Protein AF-F9PS25-F1 (afdb_monomer_lite)

Sequence (104 aa):
MNAFPEKNFTFAAVLFGFSLFFYLVVLVNLPKLLKLKFSPGFSGFTFPLVISAIATKLFNGYVTKLYGANSALKLLVNFQEILATLIVLYVFIGYMKFLFEKEN

Secondary structure (DSSP, 8-state):
--SSSS--HHHHHHHHHHHHHHHHHHHHHHHHHHTSPP-GGGGGGHHHHHHHHHHHHHHHHHHHHHH---HHHHHHHHHHHHHHHHHHHHHHHHHHHHHHS---

pLDDT: mean 88.05, std 10.13, range [42.16, 96.56]

Structure (mmCIF, N/CA/C/O backbone):
data_AF-F9PS25-F1
#
_entry.id   AF-F9PS25-F1
#
loop_
_atom_site.group_PDB
_atom_site.id
_atom_site.type_symbol
_atom_site.label_atom_id
_atom_site.label_alt_id
_atom_site.label_comp_id
_atom_site.label_asym_id
_atom_site.label_entity_id
_atom_site.label_seq_id
_atom_site.pdbx_PDB_ins_code
_atom_site.Cartn_x
_atom_site.Cartn_y
_atom_site.Cartn_z
_atom_site.occupancy
_atom_site.B_iso_or_equiv
_atom_site.auth_seq_id
_atom_site.auth_comp_id
_atom_site.auth_asym_id
_atom_site.auth_atom_id
_atom_site.pdbx_PDB_model_num
ATOM 1 N N . MET A 1 1 ? 19.965 -13.570 -2.209 1.00 45.12 1 MET A N 1
ATOM 2 C CA . MET A 1 1 ? 19.838 -14.699 -3.152 1.00 45.12 1 MET A CA 1
ATOM 3 C C . MET A 1 1 ? 18.645 -14.398 -4.050 1.00 45.12 1 MET A C 1
ATOM 5 O O . MET A 1 1 ? 17.548 -14.275 -3.526 1.00 45.12 1 MET A O 1
ATOM 9 N N . ASN A 1 2 ? 18.855 -14.150 -5.346 1.00 61.56 2 ASN A N 1
ATOM 10 C CA . ASN A 1 2 ? 17.754 -13.978 -6.303 1.00 61.56 2 ASN A CA 1
ATOM 11 C C . ASN A 1 2 ? 17.505 -15.327 -6.978 1.00 61.56 2 ASN A C 1
ATOM 13 O O . ASN A 1 2 ? 18.467 -15.996 -7.343 1.00 61.56 2 ASN A O 1
ATOM 17 N N . ALA A 1 3 ? 16.240 -15.721 -7.139 1.00 68.31 3 ALA A N 1
ATOM 18 C CA . ALA A 1 3 ? 15.882 -17.007 -7.747 1.00 68.31 3 ALA A CA 1
ATOM 19 C C . ALA A 1 3 ? 16.296 -17.118 -9.228 1.00 68.31 3 ALA A C 1
ATOM 21 O O . ALA A 1 3 ? 16.437 -18.222 -9.739 1.00 68.31 3 ALA A O 1
ATOM 22 N N . PHE A 1 4 ? 16.521 -15.983 -9.900 1.00 72.25 4 PHE A N 1
ATOM 23 C CA . PHE A 1 4 ? 16.948 -15.920 -11.296 1.00 72.25 4 PHE A CA 1
ATOM 24 C C . PHE A 1 4 ? 18.182 -15.015 -11.457 1.00 72.25 4 PHE A C 1
ATOM 26 O O . PHE A 1 4 ? 18.228 -13.962 -10.808 1.00 72.25 4 PHE A O 1
ATOM 33 N N . PRO A 1 5 ? 19.151 -15.389 -12.321 1.00 70.12 5 PRO A N 1
ATOM 34 C CA . PRO A 1 5 ? 20.322 -14.563 -12.631 1.00 70.12 5 PRO A CA 1
ATOM 35 C C . PRO A 1 5 ? 19.934 -13.226 -13.272 1.00 70.12 5 PRO A C 1
ATOM 37 O O . PRO A 1 5 ? 20.470 -12.184 -12.907 1.00 70.12 5 PRO A O 1
ATOM 40 N N . GLU A 1 6 ? 18.939 -13.253 -14.162 1.00 74.88 6 GLU A N 1
ATOM 41 C CA . GLU A 1 6 ? 18.332 -12.068 -14.762 1.00 74.88 6 GLU A CA 1
ATOM 42 C C . GLU A 1 6 ? 16.861 -11.946 -14.364 1.00 74.88 6 GLU A C 1
ATOM 44 O O . GLU A 1 6 ? 16.132 -12.935 -14.251 1.00 74.88 6 GLU A O 1
ATOM 49 N N . LYS A 1 7 ? 16.392 -10.712 -14.145 1.00 77.12 7 LYS A N 1
ATOM 50 C CA . LYS A 1 7 ? 14.974 -10.473 -13.860 1.00 77.12 7 LYS A CA 1
ATOM 51 C C . LYS A 1 7 ? 14.142 -10.735 -15.113 1.00 77.12 7 LYS A C 1
ATOM 53 O O . LYS A 1 7 ? 14.265 -10.007 -16.093 1.00 77.12 7 LYS A O 1
ATOM 58 N N . ASN A 1 8 ? 13.228 -11.700 -15.030 1.00 87.25 8 ASN A N 1
ATOM 59 C CA . ASN A 1 8 ? 12.225 -11.933 -16.063 1.00 87.25 8 ASN A CA 1
ATOM 60 C C . ASN A 1 8 ? 11.100 -10.886 -15.965 1.00 87.25 8 ASN A C 1
ATOM 62 O O . ASN A 1 8 ? 10.357 -10.847 -14.978 1.00 87.25 8 ASN A O 1
ATOM 66 N N . PHE A 1 9 ? 10.973 -10.050 -16.999 1.00 88.19 9 PHE A N 1
ATOM 67 C CA . PHE A 1 9 ? 9.976 -8.980 -17.040 1.00 88.19 9 PHE A CA 1
ATOM 68 C C . PHE A 1 9 ? 8.542 -9.507 -16.986 1.00 88.19 9 PHE A C 1
ATOM 70 O O . PHE A 1 9 ? 7.738 -9.003 -16.204 1.00 88.19 9 PHE A O 1
ATOM 77 N N . THR A 1 10 ? 8.235 -10.548 -17.762 1.00 89.75 10 THR A N 1
ATOM 78 C CA . THR A 1 10 ? 6.903 -11.164 -17.817 1.00 89.75 10 THR A CA 1
ATOM 79 C C . THR A 1 10 ? 6.480 -11.670 -16.446 1.00 89.75 10 THR A C 1
ATOM 81 O O . THR A 1 10 ? 5.376 -11.382 -15.990 1.00 89.75 10 THR A O 1
ATOM 84 N N . PHE A 1 11 ? 7.377 -12.359 -15.740 1.00 90.94 11 PHE A N 1
ATOM 85 C CA . PHE A 1 11 ? 7.085 -12.856 -14.399 1.00 90.94 11 PHE A CA 1
ATOM 86 C C . PHE A 1 11 ? 6.839 -11.713 -13.401 1.00 90.94 11 PHE A C 1
ATOM 88 O O . PHE A 1 11 ? 5.874 -11.748 -12.637 1.00 90.94 11 PHE A O 1
ATOM 95 N N . ALA A 1 12 ? 7.661 -10.658 -13.448 1.00 91.12 12 ALA A N 1
ATOM 96 C CA . ALA A 1 12 ? 7.467 -9.473 -12.614 1.00 91.12 12 ALA A CA 1
ATOM 97 C C . ALA A 1 12 ? 6.135 -8.758 -12.910 1.00 91.12 12 ALA A C 1
ATOM 99 O O . ALA A 1 12 ? 5.456 -8.328 -11.979 1.00 91.12 12 ALA A O 1
ATOM 100 N N . ALA A 1 13 ? 5.743 -8.664 -14.183 1.00 92.12 13 ALA A N 1
ATOM 101 C CA . ALA A 1 13 ? 4.481 -8.061 -14.602 1.00 92.12 13 ALA A CA 1
ATOM 102 C C . ALA A 1 13 ? 3.263 -8.878 -14.136 1.00 92.12 13 ALA A C 1
ATOM 104 O O . ALA A 1 13 ? 2.282 -8.298 -13.674 1.00 92.12 13 ALA A O 1
ATOM 105 N N . VAL A 1 14 ? 3.339 -10.213 -14.181 1.00 94.69 14 VAL A N 1
ATOM 106 C CA . VAL A 1 14 ? 2.285 -11.102 -13.657 1.00 94.69 14 VAL A CA 1
ATOM 107 C C . VAL A 1 14 ? 2.105 -10.911 -12.148 1.00 94.69 14 VAL A C 1
ATOM 109 O O . VAL A 1 14 ? 0.984 -10.714 -11.680 1.00 94.69 14 VAL A O 1
ATOM 112 N N . LEU A 1 15 ? 3.201 -10.898 -11.382 1.00 93.69 15 LEU A N 1
ATOM 113 C CA . LEU A 1 15 ? 3.152 -10.644 -9.936 1.00 93.69 15 LEU A CA 1
ATOM 114 C C . LEU A 1 15 ? 2.606 -9.250 -9.611 1.00 93.69 15 LEU A C 1
ATOM 116 O O . LEU A 1 15 ? 1.821 -9.093 -8.676 1.00 93.69 15 LEU A O 1
ATOM 120 N N . PHE A 1 16 ? 2.986 -8.245 -10.402 1.00 94.12 16 PHE A N 1
ATOM 121 C CA . PHE A 1 16 ? 2.432 -6.904 -10.283 1.00 94.12 16 PHE A CA 1
ATOM 122 C C . PHE A 1 16 ? 0.915 -6.900 -10.534 1.00 94.12 16 PHE A C 1
ATOM 124 O O . PHE A 1 16 ? 0.172 -6.327 -9.736 1.00 94.12 16 PHE A O 1
ATOM 131 N N . GLY A 1 17 ? 0.438 -7.621 -11.553 1.00 94.75 17 GLY A N 1
ATOM 132 C CA . GLY A 1 17 ? -0.991 -7.817 -11.809 1.00 94.75 17 GLY A CA 1
ATOM 133 C C . GLY A 1 17 ? -1.732 -8.416 -10.611 1.00 94.75 17 GLY A C 1
ATOM 134 O O . GLY A 1 17 ? -2.757 -7.876 -10.189 1.00 94.75 17 GLY A O 1
ATOM 135 N N . PHE A 1 18 ? -1.181 -9.466 -9.994 1.00 95.19 18 PHE A N 1
ATOM 136 C CA . PHE A 1 18 ? -1.749 -10.042 -8.771 1.00 95.19 18 PHE A CA 1
ATOM 137 C C . PHE A 1 18 ? -1.760 -9.056 -7.599 1.00 95.19 18 PHE A C 1
ATOM 139 O O . PHE A 1 18 ? -2.765 -8.967 -6.895 1.00 95.19 18 PHE A O 1
ATOM 146 N N . SER A 1 19 ? -0.689 -8.279 -7.401 1.00 94.56 19 SER A N 1
ATOM 147 C CA . SER A 1 19 ? -0.678 -7.255 -6.347 1.00 94.56 19 SER A CA 1
ATOM 148 C C . SER A 1 19 ? -1.777 -6.213 -6.555 1.00 94.56 19 SER A C 1
ATOM 150 O O . SER A 1 19 ? -2.484 -5.863 -5.614 1.00 94.56 19 SER A O 1
ATOM 152 N N . LEU A 1 20 ? -2.007 -5.781 -7.798 1.00 94.75 20 LEU A N 1
ATOM 153 C CA . LEU A 1 20 ? -3.049 -4.806 -8.095 1.00 94.75 20 LEU A CA 1
ATOM 154 C C . LEU A 1 20 ? -4.448 -5.395 -7.874 1.00 94.75 20 LEU A C 1
ATOM 156 O O . LEU A 1 20 ? -5.318 -4.717 -7.331 1.00 94.75 20 LEU A O 1
ATOM 160 N N . PHE A 1 21 ? -4.650 -6.668 -8.220 1.00 95.19 21 PHE A N 1
ATOM 161 C CA . PHE A 1 21 ? -5.891 -7.383 -7.929 1.00 95.19 21 PHE A CA 1
ATOM 162 C C . PHE A 1 21 ? -6.184 -7.425 -6.422 1.00 95.19 21 PHE A C 1
ATOM 164 O O . PHE A 1 21 ? -7.260 -7.000 -5.996 1.00 95.19 21 PHE A O 1
ATOM 171 N N . PHE A 1 22 ? -5.226 -7.858 -5.596 1.00 92.62 22 PHE A N 1
ATOM 172 C CA . PHE A 1 22 ? -5.412 -7.894 -4.141 1.00 92.62 22 PHE A CA 1
ATOM 173 C C . PHE A 1 22 ? -5.618 -6.500 -3.541 1.00 92.62 22 PHE A C 1
ATOM 175 O O . PHE A 1 22 ? -6.460 -6.331 -2.655 1.00 92.62 22 PHE A O 1
ATOM 182 N N . TYR A 1 23 ? -4.913 -5.491 -4.055 1.00 93.94 23 TYR A N 1
ATOM 183 C CA . TYR A 1 23 ? -5.110 -4.097 -3.666 1.00 93.94 23 TYR A CA 1
ATOM 184 C C . TYR A 1 23 ? -6.551 -3.633 -3.912 1.00 93.94 23 TYR A C 1
ATOM 186 O O . TYR A 1 23 ? -7.185 -3.081 -3.012 1.00 93.94 23 TYR A O 1
ATOM 194 N N . LEU A 1 24 ? -7.103 -3.905 -5.100 1.00 94.38 24 LEU A N 1
ATOM 195 C CA . LEU A 1 24 ? -8.483 -3.551 -5.444 1.00 94.38 24 LEU A CA 1
ATOM 196 C C . LEU A 1 24 ? -9.503 -4.280 -4.563 1.00 94.38 24 LEU A C 1
ATOM 198 O O . LEU A 1 24 ? -10.458 -3.659 -4.095 1.00 94.38 24 LEU A O 1
ATOM 202 N N . VAL A 1 25 ? -9.284 -5.568 -4.283 1.00 92.25 25 VAL A N 1
ATOM 203 C CA . VAL A 1 25 ? -10.140 -6.333 -3.363 1.00 92.25 25 VAL A CA 1
ATOM 204 C C . VAL A 1 25 ? -10.170 -5.672 -1.985 1.00 92.25 25 VAL A C 1
ATOM 206 O O . VAL A 1 25 ? -11.251 -5.483 -1.423 1.00 92.25 25 VAL A O 1
ATOM 209 N N . VAL A 1 26 ? -9.020 -5.261 -1.442 1.00 91.56 26 VAL A N 1
ATOM 210 C CA . VAL A 1 26 ? -8.987 -4.548 -0.156 1.00 91.56 26 VAL A CA 1
ATOM 211 C C . VAL A 1 26 ? -9.694 -3.199 -0.247 1.00 91.56 26 VAL A C 1
ATOM 213 O O . VAL A 1 26 ? -10.513 -2.901 0.622 1.00 91.56 26 VAL A O 1
ATOM 216 N N . LEU A 1 27 ? -9.456 -2.413 -1.300 1.00 92.06 27 LEU A N 1
ATOM 217 C CA . LEU A 1 27 ? -10.103 -1.110 -1.482 1.00 92.06 27 LEU A CA 1
ATOM 218 C C . LEU A 1 27 ? -11.629 -1.189 -1.494 1.00 92.06 27 LEU A C 1
ATOM 220 O O . LEU A 1 27 ? -12.281 -0.342 -0.892 1.00 92.06 27 LEU A O 1
ATOM 224 N N . VAL A 1 28 ? -12.210 -2.200 -2.140 1.00 92.06 28 VAL A N 1
ATOM 225 C CA . VAL A 1 28 ? -13.672 -2.386 -2.177 1.00 92.06 28 VAL A CA 1
ATOM 226 C C . VAL A 1 28 ? -14.231 -2.737 -0.793 1.00 92.06 28 VAL A C 1
ATOM 228 O O . VAL A 1 28 ? -15.350 -2.349 -0.449 1.00 92.06 28 VAL A O 1
ATOM 231 N N . ASN A 1 29 ? -13.457 -3.451 0.026 1.00 88.62 29 ASN A N 1
ATOM 232 C CA . ASN A 1 29 ? -13.863 -3.835 1.378 1.00 88.62 29 ASN A CA 1
ATOM 233 C C . ASN A 1 29 ? -13.599 -2.733 2.420 1.00 88.62 29 ASN A C 1
ATOM 235 O O . ASN A 1 29 ? -14.294 -2.672 3.435 1.00 88.62 29 ASN A O 1
ATOM 239 N N . LEU A 1 30 ? -12.666 -1.817 2.155 1.00 87.50 30 LEU A N 1
ATOM 240 C CA . LEU A 1 30 ? -12.239 -0.772 3.085 1.00 87.50 30 LEU A CA 1
ATOM 241 C C . LEU A 1 30 ? -13.382 0.151 3.569 1.00 87.50 30 LEU A C 1
ATOM 243 O O . LEU A 1 30 ? -13.491 0.344 4.780 1.00 87.50 30 LEU A O 1
ATOM 247 N N . PRO A 1 31 ? -14.305 0.653 2.720 1.00 86.31 31 PRO A N 1
ATOM 248 C CA . PRO A 1 31 ? -15.436 1.462 3.181 1.00 86.31 31 PRO A CA 1
ATOM 249 C C . PRO A 1 31 ? -16.387 0.711 4.113 1.00 86.31 31 PRO A C 1
ATOM 251 O O . PRO A 1 31 ? -16.990 1.321 4.992 1.00 86.31 31 PRO A O 1
ATOM 254 N N . LYS A 1 32 ? -16.551 -0.604 3.920 1.00 84.88 32 LYS A N 1
ATOM 255 C CA . LYS A 1 32 ? -17.378 -1.430 4.809 1.00 84.88 32 LYS A CA 1
ATOM 256 C C . LYS A 1 32 ? -16.707 -1.565 6.174 1.00 84.88 32 LYS A C 1
ATOM 258 O O . LYS A 1 32 ? -17.383 -1.441 7.186 1.00 84.88 32 LYS A O 1
ATOM 263 N N . LEU A 1 33 ? -15.388 -1.747 6.193 1.00 76.88 33 LEU A N 1
ATOM 264 C CA . LEU A 1 33 ? -14.597 -1.889 7.418 1.00 76.88 33 LEU A CA 1
ATOM 265 C C . LEU A 1 33 ? -14.539 -0.592 8.228 1.00 76.88 33 LEU A C 1
ATOM 267 O O . LEU A 1 33 ? -14.763 -0.621 9.430 1.00 76.88 33 LEU A O 1
ATOM 271 N N . LEU A 1 34 ? -14.319 0.552 7.574 1.00 81.38 34 LEU A N 1
ATOM 272 C CA . LEU A 1 34 ? -14.246 1.856 8.246 1.00 81.38 34 LEU A CA 1
ATOM 273 C C . LEU A 1 34 ? -15.581 2.304 8.869 1.00 81.38 34 LEU A C 1
ATOM 275 O O . LEU A 1 34 ? -15.584 3.165 9.745 1.00 81.38 34 LEU A O 1
ATOM 279 N N . LYS A 1 35 ? -16.714 1.736 8.430 1.00 83.44 35 LYS A N 1
ATOM 280 C CA . LYS A 1 35 ? -18.045 1.988 9.015 1.00 83.44 35 LYS A CA 1
ATOM 281 C C . LYS A 1 35 ? -18.324 1.163 10.273 1.00 83.44 35 LYS A C 1
ATOM 283 O O . LYS A 1 35 ? -19.265 1.471 11.001 1.00 83.44 35 LYS A O 1
ATOM 288 N N . LEU A 1 36 ? -17.564 0.098 10.503 1.00 79.69 36 LEU A N 1
ATOM 289 C CA . LEU A 1 36 ? -17.750 -0.804 11.632 1.00 79.69 36 LEU A CA 1
ATOM 290 C C . LEU A 1 36 ? -16.898 -0.345 12.824 1.00 79.69 36 LEU A C 1
ATOM 292 O O . LEU A 1 36 ? -15.877 0.324 12.662 1.00 79.69 36 LEU A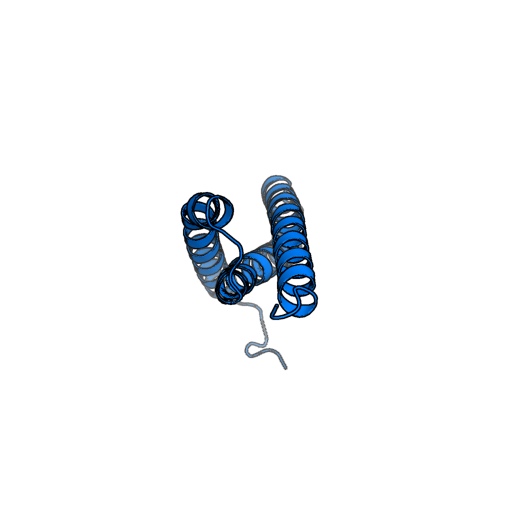 O 1
ATOM 296 N N . LYS A 1 37 ? -17.309 -0.714 14.044 1.00 80.69 37 LYS A N 1
ATOM 297 C CA . LYS A 1 37 ? -16.470 -0.514 15.234 1.00 80.69 37 LYS A CA 1
ATOM 298 C C . LYS A 1 37 ? -15.163 -1.290 15.062 1.00 80.69 37 LYS A C 1
ATOM 300 O O . LYS A 1 37 ? -15.167 -2.384 14.500 1.00 80.69 37 LYS A O 1
ATOM 305 N N . PHE A 1 38 ? -14.060 -0.713 15.536 1.00 82.50 38 PHE A N 1
ATOM 306 C CA . PHE A 1 38 ? -12.745 -1.333 15.414 1.00 82.50 38 PHE A CA 1
ATOM 307 C C . PHE A 1 38 ? -12.748 -2.744 16.016 1.00 82.50 38 PHE A C 1
ATOM 309 O O . PHE A 1 38 ? -13.220 -2.946 17.132 1.00 82.50 38 PHE A O 1
ATOM 316 N N . SER A 1 39 ? -12.196 -3.703 15.275 1.00 82.50 39 SER A N 1
ATOM 317 C CA . SER A 1 39 ? -11.895 -5.043 15.776 1.00 82.50 39 SER A CA 1
ATOM 318 C C . SER A 1 39 ? -10.471 -5.430 15.365 1.00 82.50 39 SER A C 1
ATOM 320 O O . SER A 1 39 ? -10.038 -5.043 14.273 1.00 82.50 39 SER A O 1
ATOM 322 N N . PRO A 1 40 ? -9.742 -6.229 16.168 1.00 80.88 40 PRO A N 1
ATOM 323 C CA . PRO A 1 40 ? -8.397 -6.697 15.821 1.00 80.88 40 PRO A CA 1
ATOM 324 C C . PRO A 1 40 ? -8.299 -7.365 14.437 1.00 80.88 40 PRO A C 1
ATOM 326 O O . PRO A 1 40 ? -7.274 -7.264 13.764 1.00 80.88 40 PRO A O 1
ATOM 329 N N . GLY A 1 41 ? -9.385 -7.982 13.955 1.00 84.25 41 GLY A N 1
ATOM 330 C CA . GLY A 1 41 ? -9.454 -8.574 12.615 1.00 84.25 41 GLY A CA 1
ATOM 331 C C . GLY A 1 41 ? -9.254 -7.575 11.465 1.00 84.25 41 GLY A C 1
ATOM 332 O O . GLY A 1 41 ? -8.869 -7.979 10.369 1.00 84.25 41 GLY A O 1
ATOM 333 N N . PHE A 1 42 ? -9.436 -6.267 11.692 1.00 81.31 42 PHE A N 1
ATOM 334 C CA . PHE A 1 42 ? -9.205 -5.233 10.670 1.00 81.31 42 PHE A CA 1
ATOM 335 C C . PHE A 1 42 ? -7.742 -5.130 10.235 1.00 81.31 42 PHE A C 1
ATOM 337 O O . PHE A 1 42 ? -7.458 -4.700 9.116 1.00 81.31 42 PHE A O 1
ATOM 344 N N . SER A 1 43 ? -6.811 -5.582 11.076 1.00 84.94 43 SER A N 1
ATOM 345 C CA . SER A 1 43 ? -5.390 -5.653 10.736 1.00 84.94 43 SER A CA 1
ATOM 346 C C . SER A 1 43 ? -5.098 -6.542 9.530 1.00 84.94 43 SER A C 1
ATOM 348 O O . SER A 1 43 ? -4.173 -6.236 8.776 1.00 84.94 43 SER A O 1
ATOM 350 N N . GLY A 1 44 ? -5.927 -7.561 9.268 1.00 87.38 44 GLY A N 1
ATOM 351 C CA . GLY A 1 44 ? -5.762 -8.462 8.126 1.00 87.38 44 GLY A CA 1
ATOM 352 C C . GLY A 1 44 ? -5.784 -7.747 6.770 1.00 87.38 44 GLY A C 1
ATOM 353 O O . GLY A 1 44 ? -5.161 -8.211 5.819 1.00 87.38 44 GLY A O 1
ATOM 354 N N . PHE A 1 45 ? -6.421 -6.575 6.684 1.00 83.62 45 PHE A N 1
ATOM 355 C CA . PHE A 1 45 ? -6.490 -5.779 5.455 1.00 83.62 45 PHE A CA 1
ATOM 356 C C . PHE A 1 45 ? -5.271 -4.873 5.242 1.00 83.62 45 PHE A C 1
ATOM 358 O O . PHE A 1 45 ? -5.038 -4.413 4.124 1.00 83.62 45 PHE A O 1
ATOM 365 N N . THR A 1 46 ? -4.462 -4.641 6.279 1.00 91.50 46 THR A N 1
ATOM 366 C CA . THR A 1 46 ? -3.231 -3.844 6.157 1.00 91.50 46 THR A CA 1
ATOM 367 C C . THR A 1 46 ? -2.168 -4.572 5.343 1.00 91.50 46 THR A C 1
ATOM 369 O O . THR A 1 46 ? -1.472 -3.940 4.550 1.00 91.50 46 THR A O 1
ATOM 372 N N . PHE A 1 47 ? -2.086 -5.902 5.466 1.00 90.62 47 PHE A N 1
ATOM 373 C CA . PHE A 1 47 ? -1.064 -6.689 4.782 1.00 90.62 47 PHE A CA 1
ATOM 374 C C . PHE A 1 47 ? -1.184 -6.6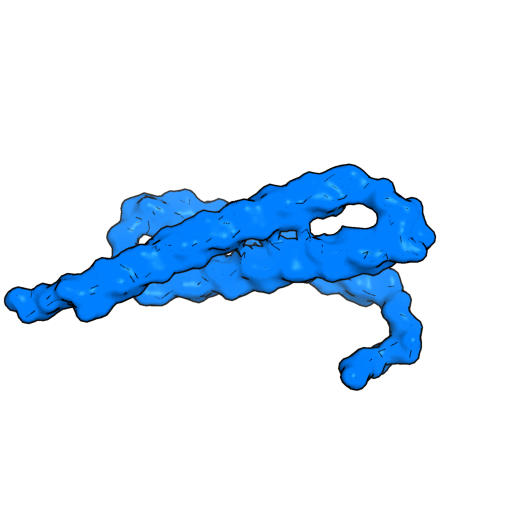08 3.252 1.00 90.62 47 PHE A C 1
ATOM 376 O O . PHE A 1 47 ? -0.220 -6.158 2.627 1.00 90.62 47 PHE A O 1
ATOM 383 N N . PRO A 1 48 ? -2.333 -6.9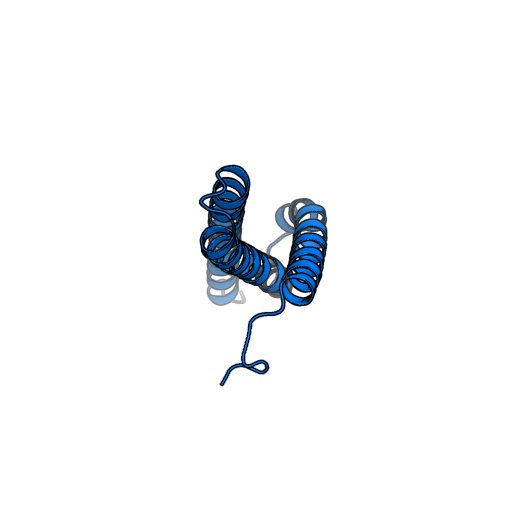36 2.619 1.00 91.31 48 PRO A N 1
ATOM 384 C CA . PRO A 1 48 ? -2.439 -6.850 1.167 1.00 91.31 48 PRO A CA 1
ATOM 385 C C . PRO A 1 48 ? -2.321 -5.407 0.654 1.00 91.31 48 PRO A C 1
ATOM 387 O O . PRO A 1 48 ? -1.848 -5.197 -0.459 1.00 91.31 48 PRO A O 1
ATOM 390 N N . LEU A 1 49 ? -2.694 -4.405 1.457 1.00 93.50 49 LEU A N 1
ATOM 391 C CA . LEU A 1 49 ? -2.564 -2.992 1.095 1.00 93.50 49 LEU A CA 1
ATOM 392 C C . LEU A 1 49 ? -1.089 -2.553 1.037 1.00 93.50 49 LEU A C 1
ATOM 394 O O . LEU A 1 49 ? -0.634 -2.032 0.017 1.00 93.50 49 LEU A O 1
ATOM 398 N N . VAL A 1 50 ? -0.328 -2.816 2.106 1.00 95.31 50 VAL A N 1
ATOM 399 C CA . VAL A 1 50 ? 1.091 -2.439 2.225 1.00 95.31 50 VAL A CA 1
ATOM 400 C C . VAL A 1 50 ? 1.955 -3.230 1.245 1.00 95.31 50 VAL A C 1
ATOM 402 O O . VAL A 1 50 ? 2.788 -2.641 0.554 1.00 95.31 50 VAL A O 1
ATOM 405 N N . ILE A 1 51 ? 1.749 -4.549 1.129 1.00 94.56 51 ILE A N 1
ATOM 406 C CA . ILE A 1 51 ? 2.559 -5.372 0.220 1.00 94.56 51 ILE A CA 1
ATOM 407 C C . ILE A 1 51 ? 2.340 -4.978 -1.243 1.00 94.56 51 ILE A C 1
ATOM 409 O O . ILE A 1 51 ? 3.288 -4.994 -2.025 1.00 94.56 51 ILE A O 1
ATOM 413 N N . SER A 1 52 ? 1.128 -4.546 -1.603 1.00 95.44 52 SER A N 1
ATOM 414 C CA . SER A 1 52 ? 0.839 -4.060 -2.953 1.00 95.44 52 SER A CA 1
ATOM 415 C C . SER A 1 52 ? 1.520 -2.724 -3.240 1.00 95.44 52 SER A C 1
ATOM 417 O O . SER A 1 52 ? 2.102 -2.569 -4.310 1.00 95.44 52 SER A O 1
ATOM 419 N N . ALA A 1 53 ? 1.545 -1.794 -2.277 1.00 95.56 53 ALA A N 1
ATOM 420 C CA . ALA A 1 53 ? 2.296 -0.541 -2.413 1.00 95.56 53 ALA A CA 1
ATOM 421 C C . ALA A 1 53 ? 3.799 -0.799 -2.636 1.00 95.56 53 ALA A C 1
ATOM 423 O O . ALA A 1 53 ? 4.421 -0.226 -3.537 1.00 95.56 53 ALA A O 1
ATOM 424 N N . ILE A 1 54 ? 4.376 -1.726 -1.863 1.00 95.62 54 ILE A N 1
ATOM 425 C CA . ILE A 1 54 ? 5.778 -2.139 -2.004 1.00 95.62 54 ILE A CA 1
ATOM 426 C C . ILE A 1 54 ? 6.015 -2.804 -3.368 1.00 95.62 54 ILE A C 1
ATOM 428 O O . ILE A 1 54 ? 6.997 -2.483 -4.043 1.00 95.62 54 ILE A O 1
ATOM 432 N N . ALA A 1 55 ? 5.120 -3.694 -3.804 1.00 95.12 55 ALA A N 1
ATOM 433 C CA . ALA A 1 55 ? 5.216 -4.365 -5.098 1.00 95.12 55 ALA A CA 1
ATOM 434 C C . ALA A 1 55 ? 5.217 -3.358 -6.258 1.00 95.12 55 ALA A C 1
ATOM 436 O O . ALA A 1 55 ? 6.108 -3.414 -7.108 1.00 95.12 55 ALA A O 1
ATOM 437 N N . THR A 1 56 ? 4.302 -2.385 -6.255 1.00 95.62 56 THR A N 1
ATOM 438 C CA . THR A 1 56 ? 4.259 -1.307 -7.256 1.00 95.62 56 THR A CA 1
ATOM 439 C C . THR A 1 56 ? 5.534 -0.471 -7.235 1.00 95.62 56 THR A C 1
ATOM 441 O O . THR A 1 56 ? 6.067 -0.148 -8.297 1.00 95.62 56 THR A O 1
ATOM 444 N N . LYS A 1 57 ? 6.081 -0.152 -6.054 1.00 95.31 57 LYS A N 1
ATOM 445 C CA . LYS A 1 57 ? 7.342 0.602 -5.928 1.00 95.31 57 LYS A CA 1
ATOM 446 C C . LYS A 1 57 ? 8.517 -0.145 -6.550 1.00 95.31 57 LYS A C 1
ATOM 448 O O . LYS A 1 57 ? 9.289 0.435 -7.317 1.00 95.31 57 LYS A O 1
ATOM 453 N N . LEU A 1 58 ? 8.635 -1.436 -6.248 1.00 93.94 58 LEU A N 1
ATOM 454 C CA . LEU A 1 58 ? 9.678 -2.302 -6.797 1.00 93.94 58 LEU A CA 1
ATOM 455 C C . LEU A 1 58 ? 9.514 -2.497 -8.308 1.00 93.94 58 LEU A C 1
ATOM 457 O O . LEU A 1 58 ? 10.511 -2.475 -9.036 1.00 93.94 58 LEU A O 1
ATOM 461 N N . PHE A 1 59 ? 8.276 -2.649 -8.783 1.00 94.00 59 PHE A N 1
ATOM 462 C CA . PHE A 1 59 ? 7.967 -2.770 -10.204 1.00 94.00 59 PHE A CA 1
ATOM 463 C C . PHE A 1 59 ? 8.278 -1.471 -10.954 1.00 94.00 59 PHE A C 1
ATOM 465 O O . PHE A 1 59 ? 8.977 -1.512 -11.962 1.00 94.00 59 PHE A O 1
ATOM 472 N N . ASN A 1 60 ? 7.890 -0.310 -10.418 1.00 94.56 60 ASN A N 1
ATOM 473 C CA . ASN A 1 60 ? 8.237 0.995 -10.980 1.00 94.56 60 ASN A CA 1
ATOM 474 C C . ASN A 1 60 ? 9.757 1.197 -11.064 1.00 94.56 60 ASN A C 1
ATOM 476 O O . ASN A 1 60 ? 10.269 1.615 -12.101 1.00 94.56 60 ASN A O 1
ATOM 480 N N . GLY A 1 61 ? 10.499 0.854 -10.005 1.00 92.50 61 GLY A N 1
ATOM 481 C CA . GLY A 1 61 ? 11.962 0.924 -10.014 1.00 92.50 61 GLY A CA 1
ATOM 482 C C . GLY A 1 61 ? 12.603 -0.016 -11.041 1.00 92.50 61 GLY A C 1
ATOM 483 O O . GLY A 1 61 ? 13.637 0.313 -11.618 1.00 92.50 61 GLY A O 1
ATOM 484 N N . TYR A 1 62 ? 11.989 -1.170 -11.302 1.00 91.38 62 TYR A N 1
ATOM 485 C CA . TYR A 1 62 ? 12.439 -2.101 -12.334 1.00 91.38 62 TYR A CA 1
ATOM 486 C C . TYR A 1 62 ? 12.126 -1.599 -13.751 1.00 91.38 62 TYR A C 1
ATOM 488 O O . TYR A 1 62 ? 13.033 -1.543 -14.577 1.00 91.38 62 TYR A O 1
ATOM 496 N N . VAL A 1 63 ? 10.895 -1.148 -14.009 1.00 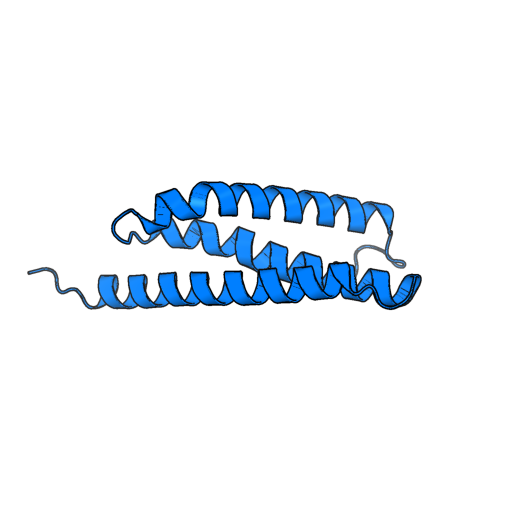91.69 63 VAL A N 1
ATOM 497 C CA . VAL A 1 63 ? 10.477 -0.547 -15.289 1.00 91.69 63 VAL A CA 1
ATOM 498 C C . VAL A 1 63 ? 11.311 0.692 -15.606 1.00 91.69 63 VAL A C 1
ATOM 500 O O . VAL A 1 63 ? 11.776 0.834 -16.731 1.00 91.69 63 VAL A O 1
ATOM 503 N N . THR A 1 64 ? 11.584 1.537 -14.607 1.00 92.62 64 THR A N 1
ATOM 504 C CA . THR A 1 64 ? 12.389 2.756 -14.777 1.00 92.62 64 THR A CA 1
ATOM 505 C C . THR A 1 64 ? 13.805 2.455 -15.263 1.00 92.62 64 THR A C 1
ATOM 507 O O . THR A 1 64 ? 14.344 3.199 -16.077 1.00 92.62 64 THR A O 1
ATOM 510 N N . LYS A 1 65 ? 14.403 1.350 -14.803 1.00 89.75 65 LYS A N 1
ATOM 511 C CA . LYS A 1 65 ? 15.735 0.916 -15.252 1.00 89.75 65 LYS A CA 1
ATOM 512 C C . LYS A 1 65 ? 15.747 0.378 -16.683 1.00 89.75 65 LYS A C 1
ATOM 514 O O . LYS A 1 65 ? 16.783 0.459 -17.327 1.00 89.75 65 LYS A O 1
ATOM 519 N N . LEU A 1 66 ? 14.635 -0.187 -17.154 1.00 89.00 66 LEU A N 1
ATOM 520 C CA . LEU A 1 66 ? 14.541 -0.805 -18.480 1.00 89.00 66 LEU A CA 1
ATOM 521 C C . LEU A 1 66 ? 14.071 0.169 -19.566 1.00 89.00 66 LEU A C 1
ATOM 523 O O . LEU A 1 66 ? 14.591 0.144 -20.674 1.00 89.00 66 LEU A O 1
ATOM 527 N N . TYR A 1 67 ? 13.087 1.010 -19.249 1.00 90.06 67 TYR A N 1
ATOM 528 C CA . TYR A 1 67 ? 12.350 1.818 -20.227 1.00 90.06 67 TYR A CA 1
ATOM 529 C C . TYR A 1 67 ? 12.337 3.318 -19.894 1.00 90.06 67 TYR A C 1
ATOM 531 O O . TYR A 1 67 ? 11.691 4.098 -20.589 1.00 90.06 67 TYR A O 1
ATOM 539 N N . GLY A 1 68 ? 13.038 3.738 -18.836 1.00 89.81 68 GLY A N 1
ATOM 540 C CA . GLY A 1 68 ? 13.036 5.122 -18.363 1.00 89.81 68 GLY A CA 1
ATOM 541 C C . GLY A 1 68 ? 11.865 5.455 -17.434 1.00 89.81 68 GLY A C 1
ATOM 542 O O . GLY A 1 68 ? 10.982 4.640 -17.165 1.00 89.81 68 GLY A O 1
ATOM 543 N N . ALA A 1 69 ? 11.890 6.666 -16.874 1.00 88.88 69 ALA A N 1
ATOM 544 C CA . ALA A 1 69 ? 10.956 7.074 -15.828 1.00 88.88 69 ALA A CA 1
ATOM 545 C C . ALA A 1 69 ? 9.502 7.117 -16.322 1.00 88.88 69 ALA A C 1
ATOM 547 O O . ALA A 1 69 ? 9.186 7.773 -17.312 1.00 88.88 69 ALA A O 1
ATOM 548 N N . ASN A 1 70 ? 8.602 6.481 -15.568 1.00 91.25 70 ASN A N 1
ATOM 549 C CA . ASN A 1 70 ? 7.167 6.497 -15.832 1.00 91.25 70 ASN A CA 1
ATOM 550 C C . ASN A 1 70 ? 6.433 7.290 -14.737 1.00 91.25 70 ASN A C 1
ATOM 552 O O . ASN A 1 70 ? 6.382 6.886 -13.571 1.00 91.25 70 ASN A O 1
ATOM 556 N N . SER A 1 71 ? 5.861 8.435 -15.112 1.00 90.12 71 SER A N 1
ATOM 557 C CA . SER A 1 71 ? 5.154 9.329 -14.188 1.00 90.12 71 SER A CA 1
ATOM 558 C C . SER A 1 71 ? 3.869 8.715 -13.624 1.00 90.12 71 SER A C 1
ATOM 560 O O . SER A 1 71 ? 3.573 8.924 -12.448 1.00 90.12 71 SER A O 1
ATOM 562 N N . ALA A 1 72 ? 3.144 7.915 -14.411 1.00 91.50 72 ALA A N 1
ATOM 563 C CA . ALA A 1 72 ? 1.907 7.265 -13.983 1.00 91.50 72 ALA A CA 1
ATOM 564 C C . ALA A 1 72 ? 2.166 6.191 -12.916 1.00 91.50 72 ALA A C 1
ATOM 566 O O . ALA A 1 72 ? 1.499 6.172 -11.881 1.00 91.50 72 ALA A O 1
ATOM 567 N N . LEU A 1 73 ? 3.184 5.345 -13.116 1.00 91.12 73 LEU A N 1
ATOM 568 C CA . LEU A 1 73 ? 3.592 4.360 -12.109 1.00 91.12 73 LEU A CA 1
ATOM 569 C C . LEU A 1 73 ? 4.079 5.043 -10.830 1.00 91.12 73 LEU A C 1
ATOM 571 O O . LEU A 1 73 ? 3.704 4.629 -9.737 1.00 91.12 73 LEU A O 1
ATOM 575 N N . LYS A 1 74 ? 4.864 6.119 -10.946 1.00 92.88 74 LYS A N 1
ATOM 576 C CA . LYS A 1 74 ? 5.318 6.889 -9.780 1.00 92.88 74 LYS A CA 1
ATOM 577 C C . LYS A 1 74 ? 4.150 7.504 -8.999 1.00 92.88 74 LYS A C 1
ATOM 579 O O . LYS A 1 74 ? 4.155 7.461 -7.771 1.00 92.88 74 LYS A O 1
ATOM 584 N N . LEU A 1 75 ? 3.148 8.043 -9.692 1.00 95.31 75 LEU A N 1
ATOM 585 C CA . LEU A 1 75 ? 1.937 8.566 -9.059 1.00 95.31 75 LEU A CA 1
ATOM 586 C C . LEU A 1 75 ? 1.170 7.459 -8.324 1.00 95.31 75 LEU A C 1
ATOM 588 O O . LEU A 1 75 ? 0.757 7.662 -7.182 1.00 95.31 75 LEU A O 1
ATOM 592 N N . LEU A 1 76 ? 1.035 6.283 -8.946 1.00 94.25 76 LEU A N 1
ATOM 593 C CA . LEU A 1 76 ? 0.383 5.126 -8.335 1.00 94.25 76 LEU A CA 1
ATOM 594 C C . LEU A 1 76 ? 1.112 4.667 -7.065 1.00 94.25 76 LEU A C 1
ATOM 596 O O . LEU A 1 76 ? 0.455 4.414 -6.059 1.00 94.25 76 LEU A O 1
ATOM 600 N N . VAL A 1 77 ? 2.450 4.620 -7.085 1.00 95.19 77 VAL A N 1
ATOM 601 C CA . VAL A 1 77 ? 3.264 4.306 -5.896 1.00 95.19 77 VAL A CA 1
ATOM 602 C C . VAL A 1 77 ? 2.951 5.274 -4.763 1.00 95.19 77 VAL A C 1
ATOM 604 O O . VAL A 1 77 ? 2.588 4.835 -3.677 1.00 95.19 77 VAL A O 1
ATOM 607 N N . ASN A 1 78 ? 3.041 6.580 -5.023 1.00 95.56 78 ASN A N 1
ATOM 608 C CA . ASN A 1 78 ? 2.812 7.594 -3.994 1.00 95.56 78 ASN A CA 1
ATOM 609 C C . ASN A 1 78 ? 1.398 7.486 -3.407 1.00 95.56 78 ASN A C 1
ATOM 611 O O . ASN A 1 78 ? 1.222 7.556 -2.193 1.00 95.56 78 ASN A O 1
ATOM 615 N N . PHE A 1 79 ? 0.391 7.282 -4.260 1.00 95.94 79 PHE A N 1
ATOM 616 C CA . PHE A 1 79 ? -0.990 7.107 -3.820 1.00 95.94 79 PHE A CA 1
ATOM 617 C C . PHE A 1 79 ? -1.153 5.879 -2.914 1.00 95.94 79 PHE A C 1
ATOM 619 O O . PHE A 1 79 ? -1.725 5.985 -1.828 1.00 95.94 79 PHE A O 1
ATOM 626 N N . GLN A 1 80 ? -0.623 4.728 -3.335 1.00 95.19 80 GLN A N 1
ATOM 627 C CA . GLN A 1 80 ? -0.704 3.489 -2.564 1.00 95.19 80 GLN A CA 1
ATOM 628 C C . GLN A 1 80 ? 0.061 3.582 -1.238 1.00 95.19 80 GLN A C 1
ATOM 630 O O . GLN A 1 80 ? -0.440 3.103 -0.225 1.00 95.19 80 GLN A O 1
ATOM 635 N N . GLU A 1 81 ? 1.235 4.220 -1.215 1.00 95.62 81 GLU A N 1
ATOM 636 C CA . GLU A 1 81 ? 2.023 4.432 0.007 1.00 95.62 81 GLU A CA 1
ATOM 637 C C . GLU A 1 81 ? 1.293 5.323 1.017 1.00 95.62 81 GLU A C 1
ATOM 639 O O . GLU A 1 81 ? 1.214 4.976 2.199 1.00 95.62 81 GLU A O 1
ATOM 644 N N . ILE A 1 82 ? 0.728 6.446 0.559 1.00 96.56 82 ILE A N 1
ATOM 645 C CA 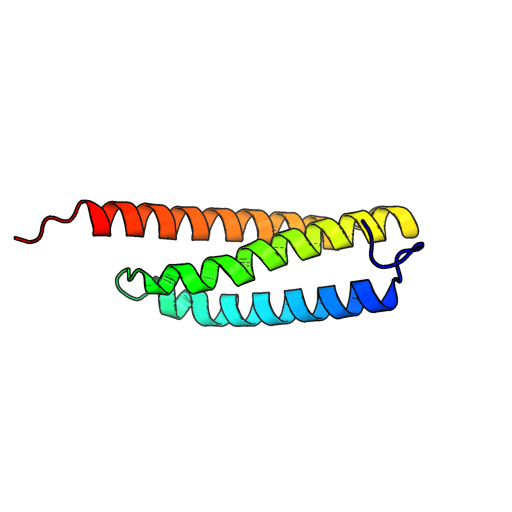. ILE A 1 82 ? -0.039 7.356 1.418 1.00 96.56 82 ILE A CA 1
ATOM 646 C C . ILE A 1 82 ? -1.239 6.616 2.004 1.00 96.56 82 ILE A C 1
ATOM 648 O O . ILE A 1 82 ? -1.434 6.624 3.221 1.00 96.56 82 ILE A O 1
ATOM 652 N N . LEU A 1 83 ? -2.017 5.930 1.163 1.00 94.31 83 LEU A N 1
ATOM 653 C CA . LEU A 1 83 ? -3.197 5.212 1.629 1.00 94.31 83 LEU A CA 1
ATOM 654 C C . LEU A 1 83 ? -2.833 4.084 2.601 1.00 94.31 83 LEU A C 1
ATOM 656 O O . LEU A 1 83 ? -3.457 3.962 3.654 1.00 94.31 83 LEU A O 1
ATOM 660 N N . ALA A 1 84 ? -1.809 3.290 2.283 1.00 94.69 84 ALA A N 1
ATOM 661 C CA . ALA A 1 84 ? -1.335 2.221 3.154 1.00 94.69 84 ALA A CA 1
ATOM 662 C C . ALA A 1 84 ? -0.915 2.756 4.526 1.00 94.69 84 ALA A C 1
ATOM 664 O O . ALA A 1 84 ? -1.328 2.214 5.551 1.00 94.69 84 ALA A O 1
ATOM 665 N N . THR A 1 85 ? -0.171 3.861 4.550 1.00 95.19 85 THR A N 1
ATOM 666 C CA . THR A 1 85 ? 0.277 4.504 5.791 1.00 95.19 85 THR A CA 1
ATOM 667 C C . THR A 1 85 ? -0.904 4.993 6.626 1.00 95.19 85 THR A C 1
ATOM 669 O O . THR A 1 85 ? -0.965 4.711 7.821 1.00 95.19 85 THR A O 1
ATOM 672 N N . LEU A 1 86 ? -1.878 5.667 6.006 1.00 93.88 86 LEU A N 1
ATOM 673 C CA . LEU A 1 86 ? -3.074 6.154 6.702 1.00 93.88 86 LEU A CA 1
ATOM 674 C C . LEU A 1 86 ? -3.879 5.010 7.333 1.00 93.88 86 LEU A C 1
ATOM 676 O O . LEU A 1 86 ? -4.295 5.115 8.487 1.00 93.88 86 LEU A O 1
ATOM 680 N N . ILE A 1 87 ? -4.066 3.903 6.609 1.00 92.06 87 ILE A N 1
ATOM 681 C CA . ILE A 1 87 ? -4.812 2.745 7.120 1.00 92.06 87 ILE A CA 1
ATOM 682 C C . ILE A 1 87 ? -4.042 2.011 8.220 1.00 92.06 87 ILE A C 1
ATOM 684 O O . ILE A 1 87 ? -4.647 1.623 9.220 1.00 92.06 87 ILE A O 1
ATOM 688 N N . VAL A 1 88 ? -2.722 1.860 8.096 1.00 93.81 88 VAL A N 1
ATOM 689 C CA . VAL A 1 88 ? -1.893 1.274 9.162 1.00 93.81 88 VAL A CA 1
ATOM 690 C C . VAL A 1 88 ? -1.950 2.130 10.428 1.00 93.81 88 VAL A C 1
ATOM 692 O O . VAL A 1 88 ? -2.147 1.585 11.512 1.00 93.81 88 VAL A O 1
ATOM 695 N N . LEU A 1 89 ? -1.856 3.458 10.306 1.00 94.06 89 LEU A N 1
ATOM 696 C CA . LEU A 1 89 ? -1.996 4.374 11.444 1.00 94.06 89 LEU A CA 1
ATOM 697 C C . LEU A 1 89 ? -3.386 4.284 12.084 1.00 94.06 89 LEU A C 1
ATOM 699 O O . LEU A 1 89 ? -3.495 4.237 13.309 1.00 94.06 89 LEU A O 1
ATOM 703 N N . TYR A 1 90 ? -4.446 4.210 11.276 1.00 90.88 90 TYR A N 1
ATOM 704 C CA . TYR A 1 90 ? -5.808 4.010 11.772 1.00 90.88 90 TYR A CA 1
ATOM 705 C C . TYR A 1 90 ? -5.933 2.710 12.580 1.00 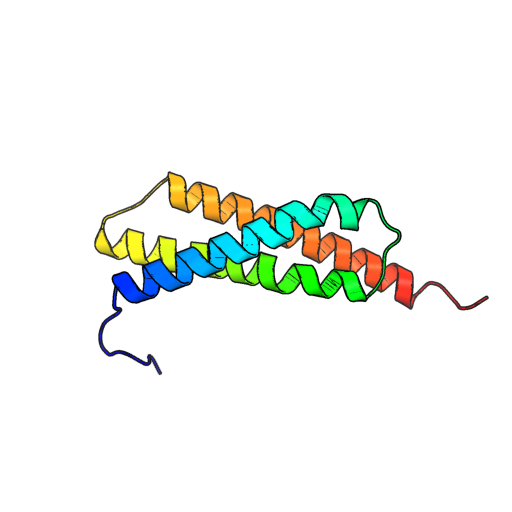90.88 90 TYR A C 1
ATOM 707 O O . TYR A 1 90 ? -6.448 2.726 13.701 1.00 90.88 90 TYR A O 1
ATOM 715 N N . VAL A 1 91 ? -5.420 1.596 12.047 1.00 91.31 91 VAL A N 1
ATOM 716 C CA . VAL A 1 91 ? -5.443 0.295 12.734 1.00 91.31 91 VAL A CA 1
ATOM 717 C C . VAL A 1 91 ? -4.600 0.328 14.008 1.00 91.31 91 VAL A C 1
ATOM 719 O O . VAL A 1 91 ? -5.035 -0.193 15.031 1.00 91.31 91 VAL A O 1
ATOM 722 N N . PHE A 1 92 ? -3.439 0.981 13.980 1.00 92.12 92 PHE A N 1
ATOM 723 C CA . PHE A 1 92 ? -2.586 1.165 15.152 1.00 92.12 92 PHE A CA 1
ATOM 724 C C . PHE A 1 92 ? -3.319 1.906 16.278 1.00 92.12 92 PHE A C 1
ATOM 726 O O . PHE A 1 92 ? -3.367 1.418 17.405 1.00 92.12 92 PHE A O 1
ATOM 733 N N . ILE A 1 93 ? -3.961 3.039 15.974 1.00 90.94 93 ILE A N 1
ATOM 734 C CA . ILE A 1 93 ? -4.756 3.792 16.957 1.00 90.94 93 ILE A CA 1
ATOM 735 C C . ILE A 1 93 ? -5.913 2.938 17.490 1.00 90.94 93 ILE A C 1
ATOM 737 O O . ILE A 1 93 ? -6.193 2.967 18.688 1.00 90.94 93 ILE A O 1
ATOM 741 N N . GLY A 1 94 ? -6.573 2.171 16.618 1.00 89.56 94 GLY A N 1
ATOM 742 C CA . GLY A 1 94 ? -7.625 1.235 17.010 1.00 89.56 94 GLY A CA 1
ATOM 743 C C . GLY A 1 94 ? -7.138 0.187 18.010 1.00 89.56 94 GLY A C 1
ATOM 744 O O . GLY A 1 94 ? -7.789 -0.020 19.032 1.00 89.56 94 GLY A O 1
ATOM 745 N N . TYR A 1 95 ? -5.964 -0.406 17.776 1.00 90.19 95 TYR A N 1
ATOM 746 C CA . TYR A 1 95 ? -5.349 -1.345 18.717 1.00 90.19 95 TYR A CA 1
ATOM 747 C C . TYR A 1 95 ? -4.984 -0.698 20.041 1.00 90.19 95 TYR A C 1
ATOM 749 O O . TYR A 1 95 ? -5.234 -1.295 21.081 1.00 90.19 95 TYR A O 1
ATOM 757 N N . MET A 1 96 ? -4.418 0.510 20.020 1.00 91.44 96 MET A N 1
ATOM 758 C CA . MET A 1 96 ? -4.098 1.227 21.253 1.00 91.44 96 MET A CA 1
ATOM 759 C C . MET A 1 96 ? -5.368 1.447 22.075 1.00 91.44 96 MET A C 1
ATOM 761 O O . MET A 1 96 ? -5.396 1.111 23.252 1.00 91.44 96 MET A O 1
ATOM 765 N N . LYS A 1 97 ? -6.457 1.914 21.450 1.00 88.62 97 LYS A N 1
ATOM 766 C CA . LYS A 1 97 ? -7.752 2.038 22.134 1.00 88.62 97 LYS A CA 1
ATOM 767 C C . LYS A 1 97 ? -8.224 0.698 22.692 1.00 88.62 97 LYS A C 1
ATOM 769 O O . LYS A 1 97 ? -8.486 0.633 23.878 1.00 88.62 97 LYS A O 1
ATOM 774 N N . PHE A 1 98 ? -8.240 -0.357 21.879 1.00 86.94 98 PHE A N 1
ATOM 775 C CA . PHE A 1 98 ? -8.655 -1.698 22.303 1.00 86.94 98 PHE A CA 1
ATOM 776 C C . PHE A 1 98 ? -7.830 -2.248 23.481 1.00 86.94 98 PHE A C 1
ATOM 778 O O . PHE A 1 98 ? -8.381 -2.892 24.361 1.00 86.94 98 PHE A O 1
ATOM 785 N N . LEU A 1 99 ? -6.518 -1.991 23.516 1.00 87.94 99 LEU A N 1
ATOM 786 C CA . LEU A 1 99 ? -5.631 -2.463 24.584 1.00 87.94 99 LEU A CA 1
ATOM 787 C C . LEU A 1 99 ? -5.747 -1.644 25.878 1.00 87.94 99 LEU A C 1
ATOM 789 O O . LEU A 1 99 ? -5.518 -2.185 26.956 1.00 87.94 99 LEU A O 1
ATOM 793 N N . PHE A 1 100 ? -6.060 -0.348 25.785 1.00 87.88 100 PHE A N 1
ATOM 794 C CA . PHE A 1 100 ? -6.199 0.538 26.950 1.00 87.88 100 PHE A CA 1
ATOM 795 C C . PHE A 1 100 ? -7.646 0.714 27.425 1.00 87.88 100 PHE A C 1
ATOM 797 O O . PHE A 1 100 ? -7.870 1.300 28.487 1.00 87.88 100 PHE A O 1
ATOM 804 N N . GLU A 1 101 ? -8.625 0.218 26.672 1.00 78.56 101 GLU A N 1
ATOM 805 C CA . GLU A 1 101 ? -10.021 0.133 27.089 1.00 78.56 101 GLU A CA 1
ATOM 806 C C . GLU A 1 101 ? -10.120 -0.958 28.163 1.00 78.56 101 GLU A C 1
ATOM 808 O O . GLU A 1 101 ? -10.202 -2.149 27.880 1.00 78.56 101 GLU A O 1
ATOM 813 N N . LYS A 1 102 ? -9.994 -0.529 29.426 1.00 54.16 102 LYS A N 1
ATOM 814 C CA . LYS A 1 102 ? -10.189 -1.371 30.608 1.00 54.16 102 LYS A CA 1
ATOM 815 C C . LYS A 1 102 ? -11.522 -2.103 30.492 1.00 54.16 102 LYS A C 1
ATOM 817 O O . LYS A 1 102 ? -12.557 -1.465 30.309 1.00 54.16 102 LYS A O 1
ATOM 822 N N . GLU A 1 103 ? -11.469 -3.419 30.667 1.00 56.81 103 GLU A N 1
ATOM 823 C CA . GLU A 1 103 ? -12.615 -4.236 31.053 1.00 56.81 103 GLU A CA 1
ATOM 824 C C . GLU A 1 103 ? -13.167 -3.624 32.356 1.00 56.81 103 GLU A C 1
ATOM 826 O O . GLU A 1 103 ? -12.529 -3.706 33.407 1.00 56.81 103 GLU A O 1
ATOM 831 N N . ASN A 1 104 ? -14.261 -2.866 32.244 1.00 42.16 104 ASN A N 1
ATOM 832 C CA . ASN A 1 104 ? -15.052 -2.402 33.383 1.00 42.16 104 ASN A CA 1
ATOM 833 C C . ASN A 1 104 ? -16.164 -3.412 33.638 1.00 42.16 104 ASN A C 1
ATOM 835 O O . ASN A 1 104 ? -16.828 -3.787 32.643 1.00 42.16 104 ASN A O 1
#

Radius of gyration: 17.01 Å; chains: 1; bounding box: 38×26×54 Å

Foldseek 3Di:
DDPDPDDDLVVLVVVLVVLVVLLVVLVVCVVVQVPDQDDLCLVVSLVSLVVNLVSLVVNQVVCCVVPNHDPVSVVVSVVSVVVSVVSVVVNVVSVVCVVPVDPD